Protein AF-A0A9D9XTB4-F1 (afdb_monomer)

Radius of gyration: 19.51 Å; Cα contacts (8 Å, |Δi|>4): 308; chains: 1; bounding box: 49×32×62 Å

Secondary structure (DSSP, 8-state):
----B-TTT-PBEEEE--TT-SS-EEEETTT--B-PPPPEEEEEEEEE-TTSS-EEEEEEEPPTT--HHHHHHHHHGGGBSSPPPPGGGPEEEEEEEETT--EEEEEEE-TTS-EEB--TT----TTHHHHHHHHHHHHHHT----EEEEE-SS-EEEEE---------

Structure (mmCIF, N/CA/C/O backbone):
data_AF-A0A9D9XTB4-F1
#
_entry.id   AF-A0A9D9XTB4-F1
#
loop_
_atom_site.group_PDB
_atom_site.id
_atom_site.type_symbol
_atom_site.label_atom_id
_atom_site.label_alt_id
_atom_site.label_comp_id
_atom_site.label_asym_id
_atom_site.label_entity_id
_atom_site.label_seq_id
_atom_site.pdbx_PDB_ins_code
_atom_site.Cartn_x
_atom_site.Cartn_y
_atom_site.Cartn_z
_atom_site.occupancy
_atom_site.B_iso_or_equiv
_atom_site.auth_seq_id
_atom_site.auth_comp_id
_atom_site.auth_asym_id
_atom_site.auth_atom_id
_atom_site.pdbx_PDB_model_num
ATOM 1 N N . MET A 1 1 ? -2.606 2.975 19.250 1.00 47.72 1 MET A N 1
ATOM 2 C CA . MET A 1 1 ? -2.871 3.463 20.631 1.00 47.72 1 MET A CA 1
ATOM 3 C C . MET A 1 1 ? -4.307 3.100 21.017 1.00 47.72 1 MET A C 1
ATOM 5 O O . MET A 1 1 ? -5.224 3.443 20.281 1.00 47.72 1 MET A O 1
ATOM 9 N N . THR A 1 2 ? -4.528 2.342 22.092 1.00 60.91 2 THR A N 1
ATOM 10 C CA . THR A 1 2 ? -5.871 1.938 22.553 1.00 60.91 2 THR A CA 1
ATOM 11 C C . THR A 1 2 ? -6.525 3.073 23.349 1.00 60.91 2 THR A C 1
ATOM 13 O O . THR A 1 2 ? -5.984 3.520 24.356 1.00 60.91 2 THR A O 1
ATOM 16 N N . MET A 1 3 ? -7.681 3.571 22.893 1.00 75.38 3 MET A N 1
ATOM 17 C CA . MET A 1 3 ? -8.489 4.523 23.666 1.00 75.38 3 MET A CA 1
ATOM 18 C C . MET A 1 3 ? -9.200 3.792 24.806 1.00 75.38 3 MET A C 1
ATOM 20 O O . MET A 1 3 ? -10.002 2.897 24.549 1.00 75.38 3 MET A O 1
ATOM 24 N N . ASN A 1 4 ? -8.921 4.200 26.045 1.00 87.50 4 ASN A N 1
ATOM 25 C CA . ASN A 1 4 ? -9.542 3.629 27.246 1.00 87.50 4 ASN A CA 1
ATOM 26 C C . ASN A 1 4 ? -10.737 4.461 27.748 1.00 87.50 4 ASN A C 1
ATOM 28 O O . ASN A 1 4 ? -11.576 3.949 28.487 1.00 87.50 4 ASN A O 1
ATOM 32 N N . TYR A 1 5 ? -10.832 5.731 27.338 1.00 92.19 5 TYR A N 1
ATOM 33 C CA . TYR A 1 5 ? -11.834 6.691 27.809 1.00 92.19 5 TYR A CA 1
ATOM 34 C C . TYR A 1 5 ? -12.491 7.435 26.643 1.00 92.19 5 TYR A C 1
ATOM 36 O O . TYR A 1 5 ? -11.885 7.658 25.596 1.00 92.19 5 TYR A O 1
ATOM 44 N N . CYS A 1 6 ? -13.746 7.828 26.834 1.00 91.12 6 CYS A N 1
ATOM 45 C CA . CYS A 1 6 ? -14.551 8.557 25.870 1.00 91.12 6 CYS A CA 1
ATOM 46 C C . CYS A 1 6 ? -14.066 10.007 25.747 1.00 91.12 6 CYS A C 1
ATOM 48 O O . CYS A 1 6 ? -14.149 10.774 26.703 1.00 91.12 6 CYS A O 1
ATOM 50 N N . ALA A 1 7 ? -13.655 10.415 24.546 1.00 90.06 7 ALA A N 1
ATOM 51 C CA . ALA A 1 7 ? -13.236 11.786 24.252 1.00 90.06 7 ALA A CA 1
ATOM 52 C C . ALA A 1 7 ? -14.357 12.834 24.415 1.00 90.06 7 ALA A C 1
ATOM 54 O O . ALA A 1 7 ? -14.066 14.020 24.513 1.00 90.06 7 ALA A O 1
ATOM 55 N N . LEU A 1 8 ? -15.631 12.416 24.431 1.00 92.19 8 LEU A N 1
ATOM 56 C CA . LEU A 1 8 ? -16.772 13.324 24.588 1.00 92.19 8 LEU A CA 1
ATOM 57 C C . LEU A 1 8 ? -17.151 13.575 26.054 1.00 92.19 8 LEU A C 1
ATOM 59 O O . LEU A 1 8 ? -17.506 14.693 26.404 1.00 92.19 8 LEU A O 1
ATOM 63 N N . CYS A 1 9 ? -17.134 12.540 26.898 1.00 94.75 9 CYS A N 1
ATOM 64 C CA . CYS A 1 9 ? -17.687 12.623 28.256 1.00 94.75 9 CYS A CA 1
ATOM 65 C C . CYS A 1 9 ? -16.766 12.074 29.356 1.00 94.75 9 CYS A C 1
ATOM 67 O O . CYS A 1 9 ? -17.164 12.043 30.513 1.00 94.75 9 CYS A O 1
ATOM 69 N N . GLY A 1 10 ? -15.570 11.586 29.015 1.00 92.50 10 GLY A N 1
ATOM 70 C CA . GLY A 1 10 ? -14.580 11.067 29.967 1.00 92.50 10 GLY A CA 1
ATOM 71 C C . GLY A 1 10 ? -14.869 9.677 30.548 1.00 92.50 10 GLY A C 1
ATOM 72 O O . GLY A 1 10 ? -14.006 9.118 31.217 1.00 92.50 10 GLY A O 1
ATOM 73 N N . ALA A 1 11 ? -16.039 9.085 30.287 1.00 93.81 11 ALA A N 1
ATOM 74 C CA . ALA A 1 11 ? -16.386 7.753 30.790 1.00 93.81 11 ALA A CA 1
ATOM 75 C C . ALA A 1 11 ? -15.514 6.648 30.166 1.00 93.81 11 ALA A C 1
ATOM 77 O O . ALA A 1 11 ? -15.054 6.780 29.031 1.00 93.81 11 ALA A O 1
ATOM 78 N N . GLN A 1 12 ? -15.307 5.548 30.891 1.00 93.06 12 GLN A N 1
ATOM 79 C CA . GLN A 1 12 ? -14.538 4.403 30.401 1.00 93.06 12 GLN A CA 1
ATOM 80 C C . GLN A 1 12 ? -15.229 3.746 29.196 1.00 93.06 12 GLN A C 1
ATOM 82 O O . GLN A 1 12 ? -16.452 3.596 29.170 1.00 93.06 12 GLN A O 1
ATOM 87 N N . LEU A 1 13 ? -14.442 3.367 28.186 1.00 91.06 13 LEU A N 1
ATOM 88 C CA . LEU A 1 13 ? -14.946 2.640 27.022 1.00 91.06 13 LEU A CA 1
ATOM 89 C C . LEU A 1 13 ? -15.065 1.149 27.333 1.00 91.06 13 LEU A C 1
ATOM 91 O O . LEU A 1 13 ? -14.201 0.568 27.989 1.00 91.06 13 LEU A O 1
ATOM 95 N N . VAL A 1 14 ? -16.120 0.532 26.810 1.00 88.88 14 VAL A N 1
ATOM 96 C CA . VAL A 1 14 ? -16.355 -0.913 26.860 1.00 88.88 14 VAL A CA 1
ATOM 97 C C . VAL A 1 14 ? -16.330 -1.474 25.442 1.00 88.88 14 VAL A C 1
ATOM 99 O O . VAL A 1 14 ? -16.808 -0.825 24.513 1.00 88.88 14 VAL A O 1
ATOM 102 N N . ALA A 1 15 ? -15.743 -2.654 25.250 1.00 84.00 15 ALA A N 1
ATOM 103 C CA . ALA A 1 15 ? -15.829 -3.357 23.974 1.00 84.00 15 ALA A CA 1
ATOM 104 C C . ALA A 1 15 ? -17.194 -4.052 23.869 1.00 84.00 15 ALA A C 1
ATOM 106 O O . ALA A 1 15 ? -17.633 -4.707 24.812 1.00 84.00 15 ALA A O 1
ATOM 107 N N . GLY A 1 16 ? -17.871 -3.890 22.737 1.00 82.75 16 GLY A N 1
ATOM 108 C CA . GLY A 1 16 ? -19.108 -4.601 22.426 1.00 82.75 16 GLY A CA 1
ATOM 109 C C . GLY A 1 16 ? -19.465 -4.444 20.954 1.00 82.75 16 GLY A C 1
ATOM 110 O O . GLY A 1 16 ? -18.869 -3.618 20.271 1.00 82.75 16 GLY A O 1
ATOM 111 N N . VAL A 1 17 ? -20.416 -5.228 20.452 1.00 82.19 17 VAL A N 1
ATOM 112 C CA . VAL A 1 17 ? -20.910 -5.115 19.070 1.00 82.19 17 VAL A CA 1
ATOM 113 C C . VAL A 1 17 ? -22.106 -4.152 19.055 1.00 82.19 17 VAL A C 1
ATOM 115 O O . VAL A 1 17 ? -23.139 -4.475 19.647 1.00 82.19 17 VAL A O 1
ATOM 118 N N . PRO A 1 18 ? -21.998 -2.952 18.451 1.00 80.25 18 PRO A N 1
ATOM 119 C CA . PRO A 1 18 ? -23.136 -2.048 18.310 1.00 80.25 18 PRO A CA 1
ATOM 120 C C . PRO A 1 18 ? -24.260 -2.662 17.467 1.00 80.25 18 PRO A C 1
ATOM 122 O O . PRO A 1 18 ? -24.021 -3.498 16.598 1.00 80.25 18 PRO A O 1
ATOM 125 N N . ALA A 1 19 ? -25.498 -2.208 17.677 1.00 77.44 19 ALA A N 1
ATOM 126 C CA . ALA A 1 19 ? -26.627 -2.643 16.860 1.00 77.44 19 ALA A CA 1
ATOM 127 C C . ALA A 1 19 ? -26.392 -2.294 15.376 1.00 77.44 19 ALA A C 1
ATOM 129 O O . ALA A 1 19 ? -26.223 -1.124 15.035 1.00 77.44 19 ALA A O 1
ATOM 130 N N . GLY A 1 20 ? -26.399 -3.309 14.508 1.00 79.50 20 GLY A N 1
ATOM 131 C CA . GLY A 1 20 ? -26.149 -3.157 13.070 1.00 79.50 20 GLY A CA 1
ATOM 132 C C . GLY A 1 20 ? -24.673 -3.198 12.650 1.00 79.50 20 GLY A C 1
ATOM 133 O O . GLY A 1 20 ? -24.401 -3.031 11.466 1.00 79.50 20 GLY A O 1
ATOM 134 N N . ASP A 1 21 ? -23.741 -3.429 13.580 1.00 79.88 21 ASP A N 1
ATOM 135 C CA . ASP A 1 21 ? -22.330 -3.735 13.292 1.00 79.88 21 ASP A CA 1
ATOM 136 C C . ASP A 1 21 ? -22.097 -5.258 13.384 1.00 79.88 21 ASP A C 1
ATOM 138 O O . ASP A 1 21 ? -22.877 -5.987 14.001 1.00 79.88 21 ASP A O 1
ATOM 142 N N . ASP A 1 22 ? -21.019 -5.743 12.774 1.00 80.44 22 ASP A N 1
ATOM 143 C CA . ASP A 1 22 ? -20.606 -7.152 12.759 1.00 80.44 22 ASP A CA 1
ATOM 144 C C . ASP A 1 22 ? -19.326 -7.402 13.573 1.00 80.44 22 ASP A C 1
ATOM 146 O O . ASP A 1 22 ? -18.869 -8.541 13.696 1.00 80.44 22 ASP A O 1
ATOM 150 N N . ARG A 1 23 ? -18.731 -6.345 14.140 1.00 77.00 23 ARG A N 1
ATOM 151 C CA . ARG A 1 23 ? -17.474 -6.423 14.890 1.00 77.00 23 ARG A CA 1
ATOM 152 C C . ARG A 1 23 ? -17.553 -5.685 16.215 1.00 77.00 23 ARG A C 1
ATOM 154 O O . ARG A 1 23 ? -18.305 -4.729 16.391 1.00 77.00 23 ARG A O 1
ATOM 161 N N . GLU A 1 24 ? -16.700 -6.103 17.142 1.00 82.12 24 GLU A N 1
ATOM 162 C CA . GLU A 1 24 ? -16.530 -5.408 18.410 1.00 82.12 24 GLU A CA 1
ATOM 163 C C . GLU A 1 24 ? -15.939 -4.014 18.188 1.00 82.12 24 GLU A C 1
ATOM 165 O O . GLU A 1 24 ? -14.944 -3.821 17.480 1.00 82.12 24 GLU A O 1
ATOM 170 N N . ARG A 1 25 ? -16.563 -3.027 18.825 1.00 86.19 25 ARG A N 1
ATOM 171 C CA . ARG A 1 25 ? -16.144 -1.632 18.837 1.00 86.19 25 ARG A CA 1
ATOM 172 C C . ARG A 1 25 ? -16.017 -1.149 20.276 1.00 86.19 25 ARG A C 1
ATOM 174 O O . ARG A 1 25 ? -16.836 -1.510 21.121 1.00 86.19 25 ARG A O 1
ATOM 181 N N . PRO A 1 26 ? -15.048 -0.270 20.570 1.00 87.81 26 PRO A N 1
ATOM 182 C CA . PRO A 1 26 ? -15.093 0.530 21.781 1.00 87.81 26 PRO A CA 1
ATOM 183 C C . PRO A 1 26 ? -16.326 1.441 21.738 1.00 87.81 26 PRO A C 1
ATOM 185 O O . PRO A 1 26 ? -16.449 2.306 20.867 1.00 87.81 26 PRO A O 1
ATOM 188 N N . ALA A 1 27 ? -17.234 1.257 22.684 1.00 88.88 27 ALA A N 1
ATOM 189 C CA . ALA A 1 27 ? -18.430 2.062 22.854 1.00 88.88 27 ALA A CA 1
ATOM 190 C C . ALA A 1 27 ? -18.453 2.684 24.253 1.00 88.88 27 ALA A C 1
ATOM 192 O O . ALA A 1 27 ? -17.996 2.100 25.235 1.00 88.88 27 ALA A O 1
ATOM 193 N N . CYS A 1 28 ? -18.973 3.902 24.351 1.00 91.12 28 CYS A N 1
ATOM 194 C CA . CYS A 1 28 ? -19.184 4.564 25.629 1.00 91.12 28 CYS A CA 1
ATOM 195 C C . CYS A 1 28 ? -20.546 4.165 26.204 1.00 91.12 28 CYS A C 1
ATOM 197 O O . CYS A 1 28 ? -21.574 4.468 25.600 1.00 91.12 28 CYS A O 1
ATOM 199 N N . SER A 1 29 ? -20.568 3.572 27.398 1.00 88.25 29 SER A N 1
ATOM 200 C CA . SER A 1 29 ? -21.815 3.215 28.089 1.00 88.25 29 SER A CA 1
ATOM 201 C C . SER A 1 29 ? -22.612 4.432 28.578 1.00 88.25 29 SER A C 1
ATOM 203 O O . SER A 1 29 ? -23.826 4.344 28.718 1.00 88.25 29 SER A O 1
ATOM 205 N N . ALA A 1 30 ? -21.957 5.576 28.806 1.00 92.25 30 ALA A N 1
ATOM 206 C CA . ALA A 1 30 ? -22.603 6.777 29.341 1.00 92.25 30 ALA A CA 1
ATOM 207 C C . ALA A 1 30 ? -23.289 7.647 28.272 1.00 92.25 30 ALA A C 1
ATOM 209 O O . ALA A 1 30 ? -24.320 8.251 28.544 1.00 92.25 30 ALA A O 1
ATOM 210 N N . CYS A 1 31 ? -22.720 7.741 27.064 1.00 92.38 31 CYS A N 1
ATOM 211 C CA . CYS A 1 31 ? -23.239 8.610 25.996 1.00 92.38 31 CYS A CA 1
ATOM 212 C C . CYS A 1 31 ? -23.527 7.883 24.675 1.00 92.38 31 CYS A C 1
ATOM 214 O O . CYS A 1 31 ? -23.779 8.535 23.664 1.00 92.38 31 CYS A O 1
ATOM 216 N N . ALA A 1 32 ? -23.445 6.548 24.667 1.00 87.88 32 ALA A N 1
ATOM 217 C CA . ALA A 1 32 ? -23.689 5.677 23.513 1.00 87.88 32 ALA A CA 1
ATOM 218 C C . ALA A 1 32 ? -22.805 5.945 22.274 1.00 87.88 32 ALA A C 1
ATOM 220 O O . ALA A 1 32 ? -23.077 5.444 21.184 1.00 87.88 32 ALA A O 1
ATOM 221 N N . ARG A 1 33 ? -21.716 6.717 22.412 1.00 88.00 33 ARG A N 1
ATOM 222 C CA . ARG A 1 33 ? -20.788 6.991 21.308 1.00 88.00 33 ARG A CA 1
ATOM 223 C C . ARG A 1 33 ? -19.979 5.739 20.966 1.00 88.00 33 ARG A C 1
ATOM 225 O O . ARG A 1 33 ? -19.264 5.220 21.821 1.00 88.00 33 ARG A O 1
ATOM 232 N N . VAL A 1 34 ? -20.039 5.319 19.705 1.00 87.38 34 VAL A N 1
ATOM 233 C CA . VAL A 1 34 ? -19.207 4.248 19.137 1.00 87.38 34 VAL A CA 1
ATOM 234 C C . VAL A 1 34 ? -17.943 4.851 18.522 1.00 87.38 34 VAL A C 1
ATOM 236 O O . VAL A 1 34 ? -18.014 5.852 17.803 1.00 87.38 34 VAL A O 1
ATOM 239 N N . TYR A 1 35 ? -16.786 4.255 18.810 1.00 83.81 35 TYR A N 1
ATOM 240 C CA . TYR A 1 35 ? -15.491 4.665 18.273 1.00 83.81 35 TYR A CA 1
ATOM 241 C C . TYR A 1 35 ? -15.025 3.675 17.212 1.00 83.81 35 TYR A C 1
ATOM 243 O O . TYR A 1 35 ? -14.590 2.567 17.517 1.00 83.81 35 TYR A O 1
ATOM 251 N N . TYR A 1 36 ? -15.073 4.102 15.956 1.00 79.25 36 TYR A N 1
ATOM 252 C CA . TYR A 1 36 ? -14.492 3.350 14.851 1.00 79.25 36 TYR A CA 1
ATOM 253 C C . TYR A 1 36 ? -12.978 3.569 14.822 1.00 79.25 36 TYR A C 1
ATOM 255 O O . TYR A 1 36 ? -12.512 4.709 14.895 1.00 79.25 36 TYR A O 1
ATOM 263 N N . ARG A 1 37 ? -12.208 2.483 14.708 1.00 72.19 37 ARG A N 1
ATOM 264 C CA . ARG A 1 37 ? -10.788 2.565 14.357 1.00 72.19 37 ARG A CA 1
ATOM 265 C C . ARG A 1 37 ? -10.669 2.473 12.851 1.00 72.19 37 ARG A C 1
ATOM 267 O O . ARG A 1 37 ? -11.111 1.500 12.249 1.00 72.19 37 ARG A O 1
ATOM 274 N N . ASN A 1 38 ? -10.123 3.524 12.256 1.00 75.94 38 ASN A N 1
ATOM 275 C CA . ASN A 1 38 ? -9.719 3.480 10.865 1.00 75.94 38 ASN A CA 1
ATOM 276 C C . ASN A 1 38 ? -8.340 2.816 10.796 1.00 75.94 38 ASN A C 1
ATOM 278 O O . ASN A 1 38 ? -7.495 3.170 11.624 1.00 75.94 38 ASN A O 1
ATOM 282 N N . PRO A 1 39 ? -8.093 1.914 9.835 1.00 83.38 39 PRO A N 1
ATOM 283 C CA . PRO A 1 39 ? -6.763 1.368 9.637 1.00 83.38 39 PRO A CA 1
ATOM 284 C C . PRO A 1 39 ? -5.736 2.480 9.394 1.00 83.38 39 PRO A C 1
ATOM 286 O O . PRO A 1 39 ? -6.043 3.523 8.803 1.00 83.38 39 PRO A O 1
ATOM 289 N N . GLU A 1 40 ? -4.512 2.260 9.864 1.00 90.62 40 GLU A N 1
ATOM 290 C CA . GLU A 1 40 ? -3.378 3.122 9.570 1.00 90.62 40 GLU A CA 1
ATOM 291 C C . GLU A 1 40 ? -3.001 2.953 8.099 1.00 90.62 40 GLU A C 1
ATOM 293 O O . GLU A 1 40 ? -2.818 1.841 7.598 1.00 90.62 40 GLU A O 1
ATOM 298 N N . VAL A 1 41 ? -2.921 4.073 7.384 1.00 94.31 41 VAL A N 1
ATOM 299 C CA . VAL A 1 41 ? -2.591 4.068 5.962 1.00 94.31 41 VAL A CA 1
ATOM 300 C C . VAL A 1 41 ? -1.086 4.209 5.821 1.00 94.31 41 VAL A C 1
ATOM 302 O O . VAL A 1 41 ? -0.503 5.228 6.191 1.00 94.31 41 VAL A O 1
ATOM 305 N N . HIS A 1 42 ? -0.464 3.187 5.256 1.00 95.62 42 HIS A N 1
ATOM 306 C CA . HIS A 1 42 ? 0.919 3.201 4.820 1.00 95.62 42 HIS A CA 1
ATOM 307 C C . HIS A 1 42 ? 0.949 3.400 3.313 1.00 95.62 42 HIS A C 1
ATOM 309 O O . HIS A 1 42 ? 0.204 2.769 2.566 1.00 95.62 42 HIS A O 1
ATOM 315 N N . VAL A 1 43 ? 1.815 4.285 2.852 1.00 97.19 43 VAL A N 1
ATOM 316 C CA . VAL A 1 43 ? 1.970 4.590 1.436 1.00 97.19 43 VAL A CA 1
ATOM 317 C C . VAL A 1 43 ? 3.411 4.370 1.039 1.0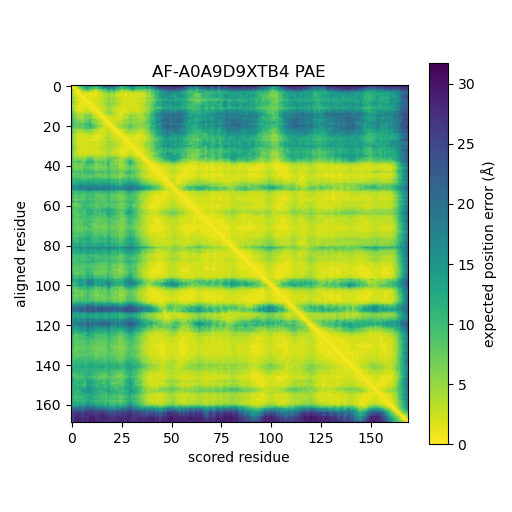0 97.19 43 VAL A C 1
ATOM 319 O O . VAL A 1 43 ? 4.324 4.568 1.842 1.00 97.19 43 VAL A O 1
ATOM 322 N N . GLY A 1 44 ? 3.633 3.943 -0.193 1.00 94.69 44 GLY A N 1
ATOM 323 C CA . GLY A 1 44 ? 4.983 3.697 -0.658 1.00 94.69 44 GLY A CA 1
ATOM 324 C C . GLY A 1 44 ? 5.108 3.664 -2.159 1.00 94.69 44 GLY A C 1
ATOM 325 O O . GLY A 1 44 ? 4.112 3.672 -2.876 1.00 94.69 44 GLY A O 1
ATOM 326 N N . CYS A 1 45 ? 6.345 3.605 -2.628 1.00 95.94 45 CYS A N 1
ATOM 327 C CA . CYS A 1 45 ? 6.660 3.508 -4.041 1.00 95.94 45 CYS A CA 1
ATOM 328 C C . CYS A 1 45 ? 7.688 2.408 -4.283 1.00 95.94 45 CYS A C 1
ATOM 330 O O . CYS A 1 45 ? 8.672 2.285 -3.548 1.00 95.94 45 CYS A O 1
ATOM 332 N N . ILE A 1 46 ? 7.460 1.627 -5.337 1.00 95.12 46 ILE A N 1
ATOM 333 C CA . ILE A 1 46 ? 8.462 0.720 -5.881 1.00 95.12 46 ILE A CA 1
ATOM 334 C C . ILE A 1 46 ? 9.509 1.560 -6.616 1.00 95.12 46 ILE A C 1
ATOM 336 O O . ILE A 1 46 ? 9.190 2.369 -7.491 1.00 95.12 46 ILE A O 1
ATOM 340 N N . VAL A 1 47 ? 10.763 1.354 -6.244 1.00 93.88 47 VAL A N 1
ATOM 341 C CA . VAL A 1 47 ? 11.953 2.014 -6.782 1.00 93.88 47 VAL A CA 1
ATOM 342 C C . VAL A 1 47 ? 12.936 0.956 -7.269 1.00 93.88 47 VAL A C 1
ATOM 344 O O . VAL A 1 47 ? 12.776 -0.220 -6.962 1.00 93.88 47 VAL A O 1
ATOM 347 N N . CYS A 1 48 ? 13.941 1.346 -8.036 1.00 91.81 48 CYS A N 1
ATOM 348 C CA . CYS A 1 48 ? 15.063 0.497 -8.399 1.00 91.81 48 CYS A CA 1
ATOM 349 C C . CYS A 1 48 ? 16.312 0.978 -7.674 1.00 91.81 48 CYS A C 1
ATOM 351 O O . CYS A 1 48 ? 16.534 2.180 -7.539 1.00 91.81 48 CYS A O 1
ATOM 353 N N . GLN A 1 49 ? 17.122 0.034 -7.202 1.00 89.56 49 GLN A N 1
ATOM 354 C CA . GLN A 1 49 ? 18.437 0.357 -6.670 1.00 89.56 49 GLN A CA 1
ATOM 355 C C . GLN A 1 49 ? 19.302 1.032 -7.749 1.00 89.56 49 GLN A C 1
ATOM 357 O O . GLN A 1 49 ? 18.999 0.909 -8.936 1.00 89.56 49 GLN A O 1
ATOM 362 N N . PRO A 1 50 ? 20.407 1.703 -7.369 1.00 85.81 50 PRO A N 1
ATOM 363 C CA . PRO A 1 50 ? 21.340 2.308 -8.327 1.00 85.81 50 PRO A CA 1
ATOM 364 C C . PRO A 1 50 ? 21.981 1.328 -9.329 1.00 85.81 50 PRO A C 1
ATOM 366 O O . PRO A 1 50 ? 22.712 1.750 -10.216 1.00 85.81 50 PRO A O 1
ATOM 369 N N . ASP A 1 51 ? 21.741 0.020 -9.189 1.00 85.62 51 ASP A N 1
ATOM 370 C CA . ASP A 1 51 ? 22.074 -0.985 -10.201 1.00 85.62 51 ASP A CA 1
ATOM 371 C C . ASP A 1 51 ? 21.088 -1.001 -11.391 1.00 85.62 51 ASP A C 1
ATOM 373 O O . ASP A 1 51 ? 21.265 -1.781 -12.324 1.00 85.62 51 ASP A O 1
ATOM 377 N N . GLY A 1 52 ? 20.027 -0.185 -11.344 1.00 75.44 52 GLY A N 1
ATOM 378 C CA . GLY A 1 52 ? 18.976 -0.052 -12.357 1.00 75.44 52 GLY A CA 1
ATOM 379 C C . GLY A 1 52 ? 18.029 -1.256 -12.462 1.00 75.44 52 GLY A C 1
ATOM 380 O O . GLY A 1 52 ? 17.037 -1.237 -13.204 1.00 75.44 52 GLY A O 1
ATOM 381 N N . HIS A 1 53 ? 18.291 -2.339 -11.735 1.00 80.12 53 HIS A N 1
ATOM 382 C CA . HIS A 1 53 ? 17.675 -3.635 -11.998 1.00 80.12 53 HIS A CA 1
ATOM 383 C C . HIS A 1 53 ? 16.938 -4.211 -10.804 1.00 80.12 53 HIS A C 1
ATOM 385 O O . HIS A 1 53 ? 15.921 -4.875 -11.020 1.00 80.12 53 HIS A O 1
ATOM 391 N N . THR A 1 54 ? 17.394 -3.942 -9.589 1.00 89.50 54 THR A N 1
ATOM 392 C CA . THR A 1 54 ? 16.845 -4.561 -8.387 1.00 89.50 54 THR A CA 1
ATOM 393 C C . THR A 1 54 ? 15.717 -3.703 -7.822 1.00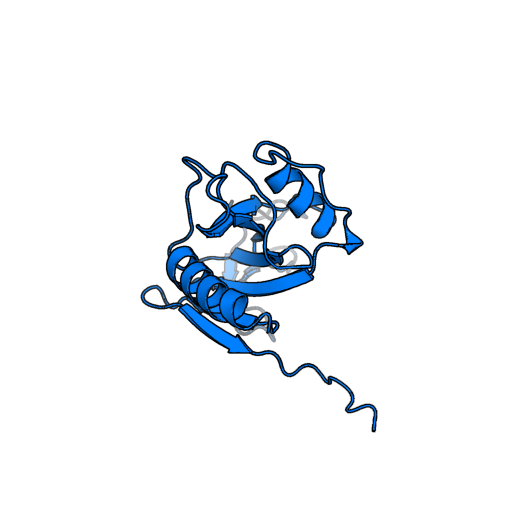 89.50 54 THR A C 1
ATOM 395 O O . THR A 1 54 ? 15.983 -2.602 -7.331 1.00 89.50 54 THR A O 1
ATOM 398 N N . PRO A 1 55 ? 14.448 -4.157 -7.879 1.00 92.38 55 PRO A N 1
ATOM 399 C CA . PRO A 1 55 ? 13.350 -3.393 -7.321 1.00 92.38 55 PRO A CA 1
ATOM 400 C C . PRO A 1 55 ? 13.389 -3.444 -5.790 1.00 92.38 55 PRO A C 1
ATOM 402 O O . PRO A 1 55 ? 13.650 -4.482 -5.182 1.00 92.38 55 PRO A O 1
ATOM 405 N N . ALA A 1 56 ? 13.078 -2.318 -5.171 1.00 92.69 56 ALA A N 1
ATOM 406 C CA . ALA A 1 56 ? 12.918 -2.148 -3.740 1.00 92.69 56 ALA A CA 1
ATOM 407 C C . ALA A 1 56 ? 11.648 -1.338 -3.462 1.00 92.69 56 ALA A C 1
ATOM 409 O O . ALA A 1 56 ? 11.046 -0.766 -4.371 1.00 92.69 56 ALA A O 1
ATOM 410 N N . LEU A 1 57 ? 11.226 -1.294 -2.204 1.00 94.19 57 LEU A N 1
ATOM 411 C CA . LEU A 1 57 ? 10.020 -0.592 -1.790 1.00 94.19 57 LEU A CA 1
ATOM 412 C C . LEU A 1 57 ? 10.366 0.416 -0.695 1.00 94.19 57 LEU A C 1
ATOM 414 O O . LEU A 1 57 ? 10.953 0.065 0.323 1.00 94.19 57 LEU A O 1
ATOM 418 N N . LEU A 1 58 ? 9.993 1.672 -0.900 1.00 94.31 58 LEU A N 1
ATOM 419 C CA . LEU A 1 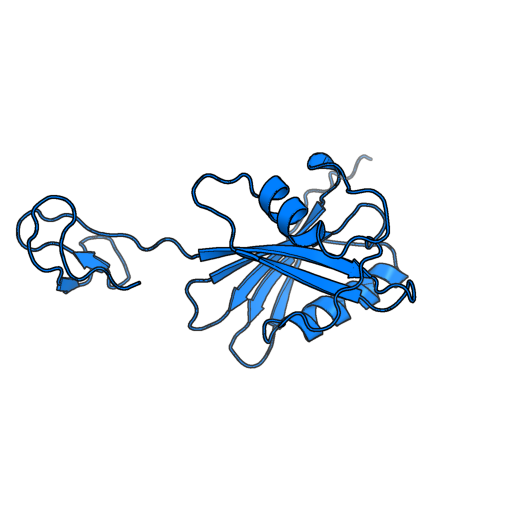58 ? 10.067 2.704 0.130 1.00 94.31 58 LEU A CA 1
ATOM 420 C C . LEU A 1 58 ? 8.663 2.933 0.670 1.00 94.31 58 LEU A C 1
ATOM 422 O O . LEU A 1 58 ? 7.751 3.191 -0.111 1.00 94.31 58 LEU A O 1
ATOM 426 N N . LEU A 1 59 ? 8.487 2.805 1.984 1.00 93.69 59 LEU A N 1
ATOM 427 C CA . LEU A 1 59 ? 7.201 2.920 2.670 1.00 93.69 59 LEU A CA 1
ATOM 428 C C . LEU A 1 59 ? 7.294 3.940 3.802 1.00 93.69 59 LEU A C 1
ATOM 430 O O . LEU A 1 59 ? 8.275 3.977 4.541 1.00 93.69 59 LEU A O 1
ATOM 434 N N . ALA A 1 60 ? 6.225 4.705 3.987 1.00 93.75 60 ALA A N 1
ATOM 435 C CA . ALA A 1 60 ? 6.018 5.542 5.156 1.00 93.75 60 ALA A CA 1
ATOM 436 C C . ALA A 1 60 ? 4.549 5.510 5.580 1.00 93.75 60 ALA A C 1
ATOM 438 O O . ALA A 1 60 ? 3.650 5.240 4.785 1.00 93.75 60 ALA A O 1
ATOM 439 N N . GLN A 1 61 ? 4.292 5.816 6.846 1.00 94.81 61 GLN A N 1
ATOM 440 C CA . GLN A 1 61 ? 2.934 6.073 7.309 1.00 94.81 61 GLN A CA 1
ATOM 441 C C . GLN A 1 61 ? 2.458 7.436 6.784 1.00 94.81 61 GLN A C 1
ATOM 443 O O . GLN A 1 61 ? 3.199 8.428 6.834 1.00 94.81 61 GLN A O 1
ATOM 448 N N . ALA A 1 62 ? 1.227 7.486 6.279 1.00 95.88 62 ALA A N 1
ATOM 449 C CA . ALA A 1 62 ? 0.568 8.729 5.907 1.00 95.88 62 ALA A CA 1
ATOM 450 C C . ALA A 1 62 ? 0.090 9.473 7.161 1.00 95.88 62 ALA A C 1
ATOM 452 O O . ALA A 1 62 ? -0.482 8.891 8.086 1.00 95.88 62 ALA A O 1
ATOM 453 N N . GLY A 1 63 ? 0.322 10.780 7.184 1.00 92.81 63 GLY A N 1
ATOM 454 C CA . GLY A 1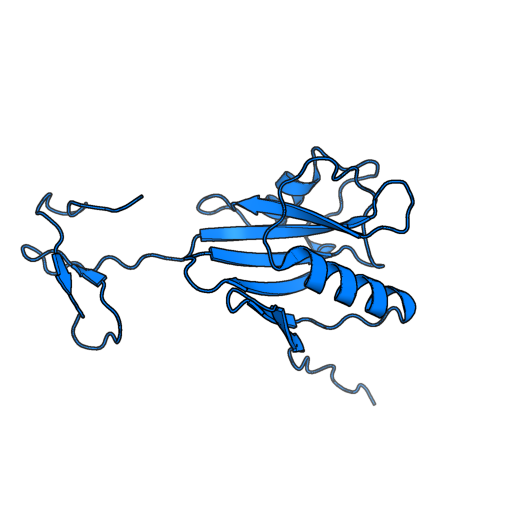 63 ? -0.138 11.673 8.231 1.00 92.81 63 GLY A CA 1
ATOM 455 C C . GLY A 1 63 ? -1.643 11.927 8.160 1.00 92.81 63 GLY A C 1
ATOM 456 O O . GLY A 1 63 ? -2.308 11.753 7.136 1.00 92.81 63 GLY A O 1
ATOM 457 N N . ARG A 1 64 ? -2.210 12.396 9.273 1.00 88.88 64 ARG A N 1
ATOM 458 C CA . ARG A 1 64 ? -3.633 12.736 9.348 1.00 88.88 64 ARG A CA 1
ATOM 459 C C . ARG A 1 64 ? -3.954 13.928 8.441 1.00 88.88 64 ARG A C 1
ATOM 461 O O . ARG A 1 64 ? -3.451 15.022 8.667 1.00 88.88 64 ARG A O 1
ATOM 468 N N . GLY A 1 65 ? -4.846 13.721 7.471 1.00 90.50 65 GLY A N 1
ATOM 469 C CA . GLY A 1 65 ? -5.235 14.753 6.501 1.00 90.50 65 GLY A CA 1
ATOM 470 C C . GLY A 1 65 ? -4.177 15.030 5.427 1.00 90.50 65 GLY A C 1
ATOM 471 O O . GLY A 1 65 ? -4.347 15.958 4.641 1.00 90.50 65 GLY A O 1
ATOM 472 N N . GLU A 1 66 ? -3.102 14.241 5.386 1.00 94.81 66 GLU A N 1
ATOM 473 C CA . GLU A 1 66 ? -2.096 14.313 4.332 1.00 94.81 66 GLU A CA 1
ATOM 474 C C . GLU A 1 66 ? -2.665 13.733 3.031 1.00 94.81 66 GLU A C 1
ATOM 476 O O . GLU A 1 66 ? -3.384 12.729 3.038 1.00 94.81 66 GLU A O 1
ATOM 481 N N . LYS A 1 67 ? -2.343 14.357 1.895 1.00 95.62 67 LYS A N 1
ATOM 482 C CA . LYS A 1 67 ? -2.652 13.767 0.591 1.00 95.62 67 LYS A CA 1
ATOM 483 C C . LYS A 1 67 ? -1.785 12.526 0.384 1.00 95.62 67 LYS A C 1
ATOM 485 O O . LYS A 1 67 ? -0.587 12.548 0.656 1.00 95.62 67 LYS A O 1
ATOM 490 N N . ILE A 1 68 ? -2.384 11.470 -0.161 1.00 96.38 68 ILE A N 1
ATOM 491 C CA . ILE A 1 68 ? -1.716 10.179 -0.364 1.00 96.38 68 ILE A CA 1
ATOM 492 C C . ILE A 1 68 ? -0.455 10.327 -1.222 1.00 96.38 68 ILE A C 1
ATOM 494 O O . ILE A 1 68 ? 0.602 9.850 -0.823 1.00 96.38 68 ILE A O 1
ATOM 498 N N . GLN A 1 69 ? -0.531 11.028 -2.356 1.00 95.56 69 GLN A N 1
ATOM 499 C CA . GLN A 1 69 ? 0.631 11.227 -3.225 1.00 95.56 69 GLN A CA 1
ATOM 500 C C . GLN A 1 69 ? 1.735 12.048 -2.545 1.00 95.56 69 GLN A C 1
ATOM 502 O O . GLN A 1 69 ? 2.899 11.663 -2.623 1.00 95.56 69 GLN A O 1
ATOM 507 N N . SER A 1 70 ? 1.397 13.115 -1.812 1.00 96.31 70 SER A N 1
ATOM 508 C CA . SER A 1 70 ? 2.393 13.902 -1.067 1.00 96.31 70 SER A CA 1
ATOM 509 C C . SER A 1 70 ? 3.120 13.051 -0.018 1.00 96.31 70 SER A C 1
ATOM 511 O O . SER A 1 70 ? 4.336 13.159 0.133 1.00 96.31 70 SER A O 1
ATOM 513 N N . ALA A 1 71 ? 2.398 12.150 0.657 1.00 96.94 71 ALA A N 1
ATOM 514 C CA . ALA A 1 71 ? 2.976 11.209 1.612 1.00 96.94 71 ALA A CA 1
ATOM 515 C C . ALA A 1 71 ? 3.953 10.220 0.942 1.00 96.94 71 ALA A C 1
ATOM 517 O O . ALA A 1 71 ? 4.989 9.890 1.522 1.00 96.94 71 ALA A O 1
ATOM 518 N N . VAL A 1 72 ? 3.668 9.787 -0.294 1.00 96.50 72 VAL A N 1
ATOM 519 C CA . VAL A 1 72 ? 4.592 8.965 -1.097 1.00 96.50 72 VAL A CA 1
ATOM 520 C C . VAL A 1 72 ? 5.850 9.755 -1.455 1.00 96.50 72 VAL A C 1
ATOM 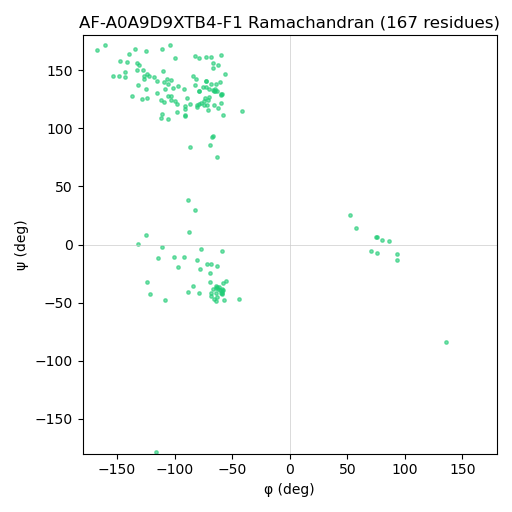522 O O . VAL A 1 72 ? 6.952 9.250 -1.259 1.00 96.50 72 VAL A O 1
ATOM 525 N N . LEU A 1 73 ? 5.712 10.997 -1.932 1.00 95.19 73 LEU A N 1
ATOM 526 C CA . LEU A 1 73 ? 6.860 11.846 -2.273 1.00 95.19 73 LEU A CA 1
ATOM 527 C C . LEU A 1 73 ? 7.766 12.088 -1.060 1.00 95.19 73 LEU A C 1
ATOM 529 O O . LEU A 1 73 ? 8.983 11.974 -1.171 1.00 95.19 73 LEU A O 1
ATOM 533 N N . ARG A 1 74 ? 7.175 12.326 0.115 1.00 94.88 74 ARG A N 1
ATOM 534 C CA . ARG A 1 74 ? 7.905 12.445 1.385 1.00 94.88 74 ARG A CA 1
ATOM 535 C C . ARG A 1 74 ? 8.657 11.163 1.757 1.00 94.88 74 ARG A C 1
ATOM 537 O O . ARG A 1 74 ? 9.742 11.241 2.321 1.00 94.88 74 ARG A O 1
ATOM 544 N N . ALA A 1 75 ? 8.095 9.989 1.469 1.00 93.00 75 ALA A N 1
ATOM 545 C CA . ALA A 1 75 ? 8.772 8.710 1.700 1.00 93.00 75 ALA A CA 1
ATOM 546 C C . ALA A 1 75 ? 9.956 8.489 0.742 1.00 93.00 75 ALA A C 1
ATOM 548 O O . ALA A 1 75 ? 10.931 7.835 1.106 1.00 93.00 75 ALA A O 1
ATOM 549 N N . LEU A 1 76 ? 9.855 9.015 -0.481 1.00 92.69 76 LEU A N 1
ATOM 550 C CA . LEU A 1 76 ? 10.866 8.889 -1.528 1.00 92.69 76 LEU A CA 1
ATOM 551 C C . LEU A 1 76 ? 12.048 9.845 -1.337 1.00 92.69 76 LEU A C 1
ATOM 553 O O . LEU A 1 76 ? 13.187 9.435 -1.552 1.00 92.69 76 LEU A O 1
ATOM 557 N N . GLU A 1 77 ? 11.779 11.096 -0.952 1.00 90.88 77 GLU A N 1
ATOM 558 C CA . GLU A 1 77 ? 12.746 12.206 -0.942 1.00 90.88 77 GLU A CA 1
ATOM 559 C C . GLU A 1 77 ? 14.129 11.843 -0.365 1.00 90.88 77 GLU A C 1
ATOM 561 O O . GLU A 1 77 ? 15.121 12.111 -1.042 1.00 90.88 77 GLU A O 1
ATOM 566 N N . PRO A 1 78 ? 14.251 11.166 0.797 1.00 90.94 78 PRO A N 1
ATOM 567 C CA . PRO A 1 78 ? 15.561 10.905 1.398 1.00 90.94 78 PRO A CA 1
ATOM 568 C C . PRO A 1 78 ? 16.431 9.914 0.613 1.00 90.94 78 PRO A C 1
ATOM 570 O O . PRO A 1 78 ? 17.626 9.808 0.881 1.00 90.94 78 PRO A O 1
ATOM 573 N N . ALA A 1 79 ? 15.835 9.144 -0.300 1.00 90.75 79 ALA A N 1
ATOM 574 C CA . ALA A 1 79 ? 16.485 8.032 -0.986 1.00 90.75 79 ALA A CA 1
ATOM 575 C C . ALA A 1 79 ? 16.648 8.249 -2.497 1.00 90.75 79 ALA A C 1
ATOM 577 O O . ALA A 1 79 ? 17.354 7.469 -3.137 1.00 90.75 79 ALA A O 1
ATOM 578 N N . LEU A 1 80 ? 16.000 9.260 -3.084 1.00 90.00 80 LEU A N 1
ATOM 579 C CA . LEU A 1 80 ? 16.066 9.522 -4.522 1.00 90.00 80 LEU A CA 1
ATOM 580 C C . LEU A 1 80 ? 17.473 9.949 -4.951 1.00 90.00 80 LEU A C 1
ATOM 582 O O . LEU A 1 80 ? 18.082 10.839 -4.363 1.00 90.00 80 LEU A O 1
ATOM 586 N N . THR A 1 81 ? 17.965 9.344 -6.031 1.00 86.88 81 THR A N 1
ATOM 587 C CA . THR A 1 81 ? 19.213 9.756 -6.699 1.00 86.88 81 THR A CA 1
ATOM 588 C C . THR A 1 81 ? 18.952 10.598 -7.948 1.00 86.88 81 THR A C 1
ATOM 590 O O . THR A 1 81 ? 19.875 11.188 -8.505 1.00 86.88 81 THR A O 1
ATOM 593 N N . ALA A 1 82 ? 17.69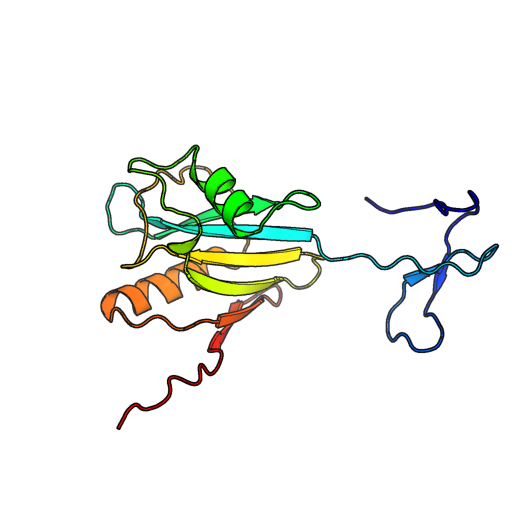2 10.658 -8.381 1.00 82.69 82 ALA A N 1
ATOM 594 C CA . ALA A 1 82 ? 17.213 11.410 -9.532 1.00 82.69 82 ALA A CA 1
ATOM 595 C C . ALA A 1 82 ? 16.232 12.518 -9.108 1.00 82.69 82 ALA A C 1
ATOM 597 O O . ALA A 1 82 ? 15.946 12.713 -7.926 1.00 82.69 82 ALA A O 1
ATOM 598 N N . ALA A 1 83 ? 15.705 13.253 -10.090 1.00 86.62 83 ALA A N 1
ATOM 599 C CA . ALA A 1 83 ? 14.673 14.253 -9.843 1.00 86.62 83 ALA A CA 1
ATOM 600 C C . ALA A 1 83 ? 13.414 13.617 -9.228 1.00 86.62 83 ALA A C 1
ATOM 602 O O . ALA A 1 83 ? 12.983 12.538 -9.640 1.00 86.62 83 ALA A O 1
ATOM 603 N N . SER A 1 84 ? 12.815 14.315 -8.262 1.00 89.00 84 SER A N 1
ATOM 604 C CA . SER A 1 84 ? 11.554 13.888 -7.656 1.00 89.00 84 SER A CA 1
ATOM 605 C C . SER A 1 84 ? 10.420 13.914 -8.690 1.00 89.00 84 SER A C 1
ATOM 607 O O . SER A 1 84 ? 10.315 14.895 -9.435 1.00 89.00 84 SER A O 1
ATOM 609 N N . PRO A 1 85 ? 9.583 12.863 -8.767 1.00 91.88 85 PRO A N 1
ATOM 610 C CA . PRO A 1 85 ? 8.423 12.853 -9.652 1.00 91.88 85 PRO A CA 1
ATOM 611 C C . PRO A 1 85 ? 7.364 13.856 -9.178 1.00 91.88 85 PRO A C 1
ATOM 613 O O . PRO A 1 85 ? 7.336 14.261 -8.013 1.00 91.88 85 PRO A O 1
ATOM 616 N N . ARG A 1 86 ? 6.445 14.229 -10.071 1.00 92.75 86 ARG A N 1
ATOM 617 C CA . ARG A 1 86 ? 5.254 14.996 -9.688 1.00 92.75 86 ARG A CA 1
ATOM 618 C C . ARG A 1 86 ? 4.216 14.057 -9.073 1.00 92.75 86 ARG A C 1
ATOM 620 O O . ARG A 1 86 ? 4.247 12.847 -9.290 1.00 92.75 86 ARG A O 1
ATOM 627 N N . GLU A 1 87 ? 3.264 14.605 -8.321 1.00 93.50 87 GLU A N 1
ATOM 628 C CA . GLU A 1 87 ? 2.203 13.801 -7.693 1.00 93.50 87 GLU A CA 1
ATOM 629 C C . GLU A 1 87 ? 1.373 13.030 -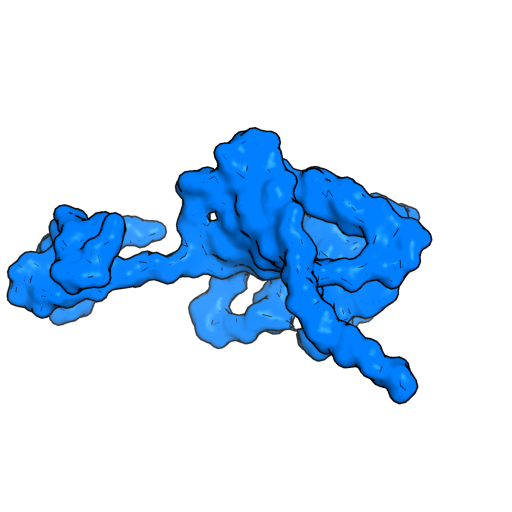8.729 1.00 93.50 87 GLU A C 1
ATOM 631 O O . GLU A 1 87 ? 1.016 11.877 -8.500 1.00 93.50 87 GLU A O 1
ATOM 636 N N . GLU A 1 88 ? 1.094 13.645 -9.878 1.00 92.38 88 GLU A N 1
ATOM 637 C CA . GLU A 1 88 ? 0.339 13.037 -10.977 1.00 92.38 88 GLU A CA 1
ATOM 638 C C . GLU A 1 88 ? 1.097 11.942 -11.739 1.00 92.38 88 GLU A C 1
ATOM 640 O O . GLU A 1 88 ? 0.468 11.151 -12.442 1.00 92.38 88 GLU A O 1
ATOM 645 N N . ASP A 1 89 ? 2.423 11.868 -11.591 1.00 92.38 89 ASP A N 1
ATOM 646 C CA . ASP A 1 89 ? 3.228 10.824 -12.226 1.00 92.38 89 ASP A CA 1
ATOM 647 C C . ASP A 1 89 ? 3.112 9.495 -11.459 1.00 92.38 89 ASP A C 1
ATOM 649 O O . ASP A 1 89 ? 3.367 8.421 -12.006 1.00 92.38 89 ASP A O 1
ATOM 653 N N . LEU A 1 90 ? 2.717 9.535 -10.182 1.00 94.62 90 LEU A N 1
ATOM 654 C CA . LEU A 1 90 ? 2.586 8.343 -9.353 1.00 94.62 90 LEU A CA 1
ATOM 655 C C . LEU A 1 90 ? 1.382 7.504 -9.793 1.00 94.62 90 LEU A C 1
ATOM 657 O O . LEU A 1 90 ? 0.223 7.893 -9.645 1.00 94.62 90 LEU A O 1
ATOM 661 N N . VAL A 1 91 ? 1.659 6.291 -10.266 1.00 94.25 91 VAL A N 1
ATOM 662 C CA . VAL A 1 91 ? 0.636 5.330 -10.684 1.00 94.25 91 VAL A CA 1
ATOM 663 C C . VAL A 1 91 ? 0.420 4.313 -9.574 1.00 94.25 91 VAL A C 1
ATOM 665 O O . VAL A 1 91 ? 1.366 3.645 -9.152 1.00 94.25 91 VAL A O 1
ATOM 668 N N . LEU A 1 92 ? -0.824 4.174 -9.107 1.00 95.94 92 LEU A N 1
ATOM 669 C CA . LEU A 1 92 ? -1.185 3.138 -8.141 1.00 95.94 92 LEU A CA 1
ATOM 670 C C . LEU A 1 92 ? -0.891 1.759 -8.739 1.00 95.94 92 LEU A C 1
ATOM 672 O O . LEU A 1 92 ? -1.329 1.445 -9.843 1.00 95.94 92 LEU A O 1
ATOM 676 N N . TYR A 1 93 ? -0.159 0.943 -7.992 1.00 96.44 93 TYR A N 1
ATOM 677 C CA . TYR A 1 93 ? 0.235 -0.398 -8.395 1.00 96.44 93 TYR A CA 1
ATOM 678 C C . TYR A 1 93 ? -0.515 -1.469 -7.608 1.00 96.44 93 TYR A C 1
ATOM 680 O O . TYR A 1 93 ? -1.072 -2.392 -8.198 1.00 96.44 93 TYR A O 1
ATOM 688 N N . ALA A 1 94 ? -0.574 -1.335 -6.282 1.00 97.19 94 ALA A N 1
ATOM 689 C CA . ALA A 1 94 ? -1.283 -2.292 -5.448 1.00 97.19 94 ALA A CA 1
ATOM 690 C C . ALA A 1 94 ? -1.899 -1.653 -4.200 1.00 97.19 94 ALA A C 1
ATOM 692 O O . ALA A 1 94 ? -1.307 -0.763 -3.589 1.00 97.19 94 ALA A O 1
ATOM 693 N N . THR A 1 95 ? -3.060 -2.158 -3.788 1.00 97.31 95 THR A N 1
ATOM 694 C CA . THR A 1 95 ? -3.627 -1.942 -2.453 1.00 97.31 95 THR A CA 1
ATOM 695 C C . THR A 1 95 ? -3.540 -3.242 -1.665 1.00 97.31 95 THR A C 1
ATOM 697 O O . THR A 1 95 ? -4.025 -4.275 -2.123 1.00 97.31 95 THR A O 1
ATOM 700 N N . LEU A 1 96 ? -2.877 -3.227 -0.509 1.00 96.31 96 LEU A N 1
ATOM 701 C CA . LEU A 1 96 ? -2.561 -4.441 0.245 1.00 96.31 96 LEU A CA 1
ATOM 702 C C . LEU A 1 96 ? -3.015 -4.342 1.698 1.00 96.31 96 LEU A C 1
ATOM 704 O O . LEU A 1 96 ? -3.024 -3.269 2.297 1.00 96.31 96 LEU A O 1
ATOM 708 N N . THR A 1 97 ? -3.350 -5.493 2.266 1.00 93.62 97 THR A N 1
ATOM 709 C CA . THR A 1 97 ? -3.650 -5.675 3.691 1.00 93.62 97 THR A CA 1
ATOM 710 C C . THR A 1 97 ? -2.860 -6.865 4.221 1.00 93.62 97 THR A C 1
ATOM 712 O O . THR A 1 97 ? -2.516 -7.764 3.453 1.00 93.62 97 THR A O 1
ATOM 715 N N . ASP A 1 98 ? -2.582 -6.882 5.521 1.00 89.25 98 ASP A N 1
ATOM 716 C CA . ASP A 1 98 ? -1.890 -7.987 6.189 1.00 89.25 98 ASP A CA 1
ATOM 717 C C . ASP A 1 98 ? -2.722 -8.503 7.364 1.00 89.25 98 ASP A C 1
ATOM 719 O O . ASP A 1 98 ? -3.275 -7.715 8.143 1.00 89.25 98 ASP A O 1
ATOM 723 N N . ALA A 1 99 ? -2.844 -9.825 7.462 1.00 81.50 99 ALA A N 1
ATOM 724 C CA . ALA A 1 99 ? -3.646 -10.494 8.468 1.00 81.50 99 ALA A CA 1
ATOM 725 C C . ALA A 1 99 ? -3.174 -10.133 9.882 1.00 81.50 99 ALA A C 1
ATOM 727 O O . ALA A 1 99 ? -1.999 -10.221 10.219 1.00 81.50 99 ALA A O 1
ATOM 728 N N . GLY A 1 100 ? -4.122 -9.731 10.730 1.00 73.75 100 GLY A N 1
ATOM 729 C CA . GLY A 1 100 ? -3.829 -9.365 12.117 1.00 73.75 100 GLY A CA 1
ATOM 730 C C . GLY A 1 100 ? -3.264 -7.955 12.309 1.00 73.75 100 GLY A C 1
ATOM 731 O O . GLY A 1 100 ? -2.975 -7.588 13.446 1.00 73.75 100 GLY A O 1
ATOM 732 N N . SER A 1 101 ? -3.159 -7.144 11.250 1.00 80.81 101 SER A N 1
ATOM 733 C CA . SER A 1 101 ? -2.817 -5.721 11.352 1.00 80.81 101 SER A CA 1
ATOM 734 C C . SER A 1 101 ? -4.013 -4.824 11.016 1.00 80.81 101 SER A C 1
ATOM 736 O O . SER A 1 101 ? -4.851 -5.165 10.182 1.00 80.81 101 SER A O 1
ATOM 738 N N . GLU A 1 102 ? -4.084 -3.641 11.631 1.00 83.12 102 GLU A N 1
ATOM 739 C CA . GLU A 1 102 ? -4.991 -2.569 11.193 1.00 83.12 102 GLU A CA 1
ATOM 740 C C . GLU A 1 102 ? -4.299 -1.686 10.140 1.00 83.12 102 GLU A C 1
ATOM 742 O O . GLU A 1 102 ? -4.440 -0.471 10.175 1.00 83.12 102 GLU A O 1
ATOM 747 N N . HIS A 1 103 ? -3.505 -2.263 9.230 1.00 90.44 103 HIS A N 1
ATOM 748 C CA . HIS A 1 103 ? -2.744 -1.505 8.234 1.00 90.44 103 HIS A CA 1
ATOM 749 C C . HIS A 1 103 ? -3.324 -1.676 6.827 1.00 90.44 103 HIS A C 1
ATOM 751 O O . HIS A 1 103 ? -3.594 -2.789 6.368 1.00 90.44 103 HIS A O 1
ATOM 757 N N . LEU A 1 104 ? -3.469 -0.556 6.121 1.00 93.81 104 LEU A N 1
ATOM 758 C CA . LEU A 1 104 ? -3.764 -0.505 4.693 1.00 93.81 104 LEU A CA 1
ATOM 759 C C . LEU A 1 104 ? -2.543 0.046 3.963 1.00 93.81 104 LEU A C 1
ATOM 761 O O . LEU A 1 104 ? -2.101 1.154 4.256 1.00 93.81 104 LEU A O 1
ATOM 765 N N . PHE A 1 105 ? -2.032 -0.690 2.984 1.00 96.50 105 PHE A N 1
ATOM 766 C CA . PHE A 1 105 ? -0.876 -0.279 2.197 1.00 96.50 105 PHE A CA 1
ATOM 767 C C . PHE A 1 105 ? -1.305 0.157 0.798 1.00 96.50 105 PHE A C 1
ATOM 769 O O . PHE A 1 105 ? -1.977 -0.593 0.092 1.00 96.50 105 PHE A O 1
ATOM 776 N N . LEU A 1 106 ? -0.889 1.349 0.378 1.00 97.56 106 LEU A N 1
ATOM 777 C CA . LEU A 1 106 ? -1.049 1.854 -0.984 1.00 97.56 106 LEU A CA 1
ATOM 778 C C . LEU A 1 106 ? 0.333 1.952 -1.628 1.00 97.56 106 LEU A C 1
ATOM 780 O O . LEU A 1 106 ? 1.146 2.798 -1.256 1.00 97.56 106 LEU A O 1
ATOM 784 N N . VAL A 1 107 ? 0.606 1.064 -2.577 1.00 97.38 107 VAL A N 1
ATOM 785 C CA . VAL A 1 107 ? 1.896 0.976 -3.260 1.00 97.38 107 VAL A CA 1
ATOM 786 C C . VAL A 1 107 ? 1.775 1.589 -4.645 1.00 97.38 107 VAL A C 1
ATOM 788 O O . VAL A 1 107 ? 0.904 1.211 -5.427 1.00 97.38 107 VAL A O 1
ATOM 791 N N . PHE A 1 108 ? 2.675 2.513 -4.951 1.00 97.00 108 PHE A N 1
ATOM 792 C CA . PHE A 1 108 ? 2.769 3.231 -6.213 1.00 97.00 108 PHE A CA 1
ATOM 793 C C . PHE A 1 108 ? 4.015 2.816 -6.995 1.00 97.00 108 PHE A C 1
ATOM 795 O O . PHE A 1 108 ? 4.923 2.162 -6.480 1.00 97.00 108 PHE A O 1
ATOM 802 N N . ARG A 1 109 ? 4.058 3.224 -8.258 1.00 94.50 109 ARG A N 1
ATOM 803 C CA . ARG A 1 109 ? 5.236 3.178 -9.123 1.00 94.50 109 ARG A CA 1
ATOM 804 C C . ARG A 1 109 ? 5.314 4.456 -9.954 1.00 94.50 109 ARG A C 1
ATOM 806 O O . ARG A 1 109 ? 4.304 5.138 -10.131 1.00 94.50 109 ARG A O 1
ATOM 813 N N . ALA A 1 110 ? 6.473 4.728 -10.539 1.00 89.56 110 ALA A N 1
ATOM 814 C CA . ALA A 1 110 ? 6.599 5.774 -11.549 1.00 89.56 110 ALA A CA 1
ATOM 815 C C . ALA A 1 110 ? 6.180 5.296 -12.953 1.00 89.56 110 ALA A C 1
ATOM 817 O O . ALA A 1 110 ? 6.128 4.082 -13.223 1.00 89.56 110 ALA A O 1
ATOM 818 N N . PRO A 1 111 ? 5.892 6.226 -13.882 1.00 78.44 111 PRO A N 1
ATOM 819 C CA . PRO A 1 111 ? 5.675 5.910 -15.286 1.00 78.44 111 PRO A CA 1
ATOM 820 C C . PRO A 1 111 ? 6.969 5.327 -15.874 1.00 78.44 111 PRO A C 1
ATOM 822 O O . PRO A 1 111 ? 8.051 5.855 -15.643 1.00 78.44 111 PRO A O 1
ATOM 825 N N . GLY A 1 112 ? 6.878 4.208 -16.598 1.00 72.25 112 GLY A N 1
ATOM 826 C CA . GLY A 1 112 ? 8.046 3.534 -17.190 1.00 72.25 112 GLY A CA 1
ATOM 827 C C . GLY A 1 112 ? 8.672 2.418 -16.343 1.00 72.25 112 GLY A C 1
ATOM 828 O O . GLY A 1 112 ? 9.490 1.662 -16.859 1.00 72.25 112 GLY A O 1
ATOM 829 N N . GLY A 1 113 ? 8.244 2.239 -15.090 1.00 72.25 113 GLY A N 1
ATOM 830 C CA . GLY A 1 113 ? 8.658 1.114 -14.249 1.00 72.25 113 GLY A CA 1
ATOM 831 C C . GLY A 1 113 ? 9.000 1.567 -12.839 1.00 72.25 113 GLY A C 1
ATOM 832 O O . GLY A 1 113 ? 8.157 1.480 -11.953 1.00 72.25 113 GLY A O 1
ATOM 833 N N . CYS A 1 114 ? 10.224 2.035 -12.619 1.00 78.69 114 CYS A N 1
ATOM 834 C CA . CYS A 1 114 ? 10.739 2.370 -11.292 1.00 78.69 114 CYS A CA 1
ATOM 835 C C . CYS A 1 114 ? 11.645 3.608 -11.341 1.00 78.69 114 CYS A C 1
ATOM 837 O O . CYS A 1 114 ? 12.326 3.840 -12.337 1.00 78.69 114 CYS A O 1
ATOM 839 N N . LEU A 1 115 ? 11.655 4.381 -10.254 1.00 88.00 115 LEU A N 1
ATOM 840 C CA . LEU A 1 115 ? 12.599 5.486 -10.032 1.00 88.00 115 LEU A CA 1
ATOM 841 C C . LEU A 1 115 ? 13.891 4.937 -9.444 1.00 88.00 115 LEU A C 1
ATOM 843 O O . LEU A 1 115 ? 13.822 4.024 -8.626 1.00 88.00 115 LEU A O 1
ATOM 847 N N . GLU A 1 116 ? 15.040 5.510 -9.785 1.00 89.94 116 GLU A N 1
ATOM 848 C CA . GLU A 1 116 ? 16.292 5.159 -9.110 1.00 89.94 116 GLU A CA 1
ATOM 849 C C . GLU A 1 116 ? 16.350 5.773 -7.703 1.00 89.94 116 GLU A C 1
ATOM 851 O O . GLU A 1 116 ? 16.200 6.987 -7.523 1.00 89.94 116 GLU A O 1
ATOM 856 N N . ALA A 1 117 ? 16.537 4.918 -6.695 1.00 87.88 117 ALA A N 1
ATOM 857 C CA . ALA A 1 117 ? 16.654 5.313 -5.299 1.00 87.88 117 ALA A CA 1
ATOM 858 C C . ALA A 1 117 ? 17.474 4.301 -4.479 1.00 87.88 117 ALA A C 1
ATOM 860 O O . ALA A 1 117 ? 17.384 3.083 -4.657 1.00 87.88 117 ALA A O 1
ATOM 861 N N . ALA A 1 118 ? 18.242 4.797 -3.512 1.00 85.75 118 ALA A N 1
ATOM 862 C CA . ALA A 1 118 ? 19.047 3.982 -2.608 1.00 85.75 118 ALA A CA 1
ATOM 863 C C . ALA A 1 118 ? 18.225 3.518 -1.389 1.00 85.75 118 ALA A C 1
ATOM 865 O O . ALA A 1 118 ? 18.276 4.109 -0.316 1.00 85.75 118 ALA A O 1
ATOM 866 N N . ALA A 1 119 ? 17.474 2.423 -1.532 1.00 79.06 119 ALA A N 1
ATOM 867 C CA . ALA A 1 119 ? 16.599 1.882 -0.478 1.00 79.06 119 ALA A CA 1
ATOM 868 C C . ALA A 1 119 ? 17.312 0.995 0.576 1.00 79.06 119 ALA A C 1
ATOM 870 O O . ALA A 1 119 ? 16.728 0.049 1.111 1.00 79.06 119 ALA A O 1
ATOM 871 N N . GLN A 1 120 ? 18.594 1.239 0.856 1.00 73.38 120 GLN A N 1
ATOM 872 C CA . GLN A 1 120 ? 19.395 0.388 1.745 1.00 73.38 120 GLN A CA 1
ATOM 873 C C . GLN A 1 120 ? 18.948 0.517 3.211 1.00 73.38 120 GLN A C 1
ATOM 875 O O . GLN A 1 120 ? 18.770 1.616 3.722 1.00 73.38 120 GLN A O 1
ATOM 880 N N . GLY A 1 121 ? 18.788 -0.618 3.903 1.00 71.56 121 GLY A N 1
ATOM 881 C CA . GLY A 1 121 ? 18.476 -0.648 5.340 1.00 71.56 121 GLY A CA 1
ATOM 882 C C . GLY A 1 121 ? 17.024 -0.319 5.713 1.00 71.56 121 GLY A C 1
ATOM 883 O O . GLY A 1 121 ? 16.714 -0.229 6.899 1.00 71.56 121 GLY A O 1
ATOM 884 N N . VAL A 1 122 ? 16.124 -0.166 4.737 1.00 74.56 122 VAL A N 1
ATOM 885 C CA . VAL A 1 122 ? 14.700 0.093 4.991 1.00 74.56 122 VAL A CA 1
ATOM 886 C C . VAL A 1 122 ? 13.991 -1.209 5.358 1.00 74.56 122 VAL A C 1
ATOM 888 O O . VAL A 1 122 ? 13.978 -2.157 4.570 1.00 74.56 122 VAL A O 1
ATOM 891 N N . ALA A 1 123 ? 13.386 -1.251 6.547 1.00 81.19 123 ALA A N 1
ATOM 892 C CA . ALA A 1 123 ? 12.589 -2.390 6.990 1.00 81.19 123 ALA A CA 1
ATOM 893 C C . ALA A 1 123 ? 11.411 -2.624 6.033 1.00 81.19 123 ALA A C 1
ATOM 895 O O . ALA A 1 123 ? 10.655 -1.704 5.723 1.00 81.19 123 ALA A O 1
ATOM 896 N N . GLN A 1 124 ? 11.263 -3.866 5.576 1.00 85.69 124 GLN A N 1
ATOM 897 C CA . GLN A 1 124 ? 10.221 -4.262 4.636 1.00 85.69 124 GLN A CA 1
ATOM 898 C C . GLN A 1 124 ? 9.134 -5.073 5.342 1.00 85.69 124 GLN A C 1
ATOM 900 O O . GLN A 1 124 ? 9.458 -5.901 6.199 1.00 85.69 124 GLN A O 1
ATOM 905 N N . PRO A 1 125 ? 7.856 -4.889 4.978 1.00 90.19 125 PRO A N 1
ATOM 906 C CA . PRO A 1 125 ? 6.805 -5.774 5.446 1.00 90.19 125 PRO A CA 1
ATOM 907 C C . PRO A 1 125 ? 6.991 -7.191 4.867 1.00 90.19 125 PRO A C 1
ATOM 909 O O . PRO A 1 125 ? 7.576 -7.338 3.788 1.00 90.19 125 PRO A O 1
ATOM 912 N N . PRO A 1 126 ? 6.458 -8.236 5.530 1.00 91.06 126 PRO A N 1
ATOM 913 C CA . PRO A 1 126 ? 6.664 -9.634 5.132 1.00 91.06 126 PRO A CA 1
ATOM 914 C C . PRO A 1 126 ? 6.276 -9.953 3.682 1.00 91.06 126 PRO A C 1
ATOM 916 O O . PRO A 1 126 ? 6.918 -10.775 3.037 1.00 91.06 126 PRO A O 1
ATOM 919 N N . TRP A 1 127 ? 5.269 -9.262 3.145 1.00 94.12 127 TRP A N 1
ATOM 920 C CA . TRP A 1 127 ? 4.772 -9.454 1.781 1.00 94.12 127 TRP A CA 1
ATOM 921 C C . TRP A 1 127 ? 5.599 -8.749 0.695 1.00 94.12 127 TRP A C 1
ATOM 923 O O . TRP A 1 127 ? 5.405 -9.019 -0.494 1.00 94.12 127 TRP A O 1
ATOM 933 N N . ALA A 1 128 ? 6.498 -7.823 1.053 1.00 94.62 128 ALA A N 1
ATOM 934 C CA . ALA A 1 128 ? 7.224 -7.011 0.073 1.00 94.62 128 ALA A CA 1
ATOM 935 C C . ALA A 1 128 ? 8.051 -7.842 -0.923 1.00 94.62 128 ALA A C 1
ATOM 937 O O . ALA A 1 128 ? 7.976 -7.539 -2.115 1.00 94.62 128 ALA A O 1
ATOM 938 N N . PRO A 1 129 ? 8.778 -8.906 -0.519 1.00 94.75 129 PRO A N 1
ATOM 939 C CA . PRO A 1 129 ? 9.536 -9.725 -1.464 1.00 94.75 129 PRO A CA 1
ATOM 940 C C . PRO A 1 129 ? 8.662 -10.348 -2.562 1.00 94.75 129 PRO A C 1
ATOM 942 O O . PRO A 1 129 ? 9.053 -10.348 -3.729 1.00 94.75 129 PRO A O 1
ATOM 945 N N . GLU A 1 130 ? 7.460 -10.829 -2.225 1.00 96.31 130 GLU A N 1
ATOM 946 C CA . GLU A 1 130 ? 6.536 -11.413 -3.207 1.00 96.31 130 GLU A CA 1
ATOM 947 C C . GLU A 1 130 ? 5.989 -10.362 -4.179 1.00 96.31 130 GLU A C 1
ATOM 949 O O . GLU A 1 130 ? 5.938 -10.607 -5.389 1.00 96.31 130 GLU A O 1
ATOM 954 N N . LEU A 1 131 ? 5.637 -9.171 -3.676 1.00 96.88 131 LEU A N 1
ATOM 955 C CA . LEU A 1 131 ? 5.186 -8.061 -4.517 1.00 96.88 131 LEU A CA 1
ATOM 956 C C . LEU A 1 131 ? 6.293 -7.591 -5.473 1.00 96.88 131 LEU A C 1
ATOM 958 O O . LEU A 1 131 ? 6.036 -7.388 -6.660 1.00 96.88 131 LEU A O 1
ATOM 962 N N . LEU A 1 132 ? 7.521 -7.433 -4.971 1.00 95.44 132 LEU A N 1
ATOM 963 C CA . LEU A 1 132 ? 8.674 -6.989 -5.758 1.00 95.44 132 LEU A CA 1
ATOM 964 C C . LEU A 1 132 ? 9.069 -8.029 -6.813 1.00 95.44 132 LEU A C 1
ATOM 966 O O . LEU A 1 132 ? 9.367 -7.662 -7.949 1.00 95.44 132 LEU A O 1
ATOM 970 N N . ALA A 1 133 ? 8.995 -9.323 -6.486 1.00 95.19 133 ALA A N 1
ATOM 971 C CA . ALA A 1 133 ? 9.186 -10.397 -7.457 1.00 95.19 133 ALA A CA 1
ATOM 972 C C . ALA A 1 133 ? 8.096 -10.395 -8.541 1.00 95.19 133 ALA A C 1
ATOM 974 O O . ALA A 1 133 ? 8.388 -10.663 -9.708 1.00 95.19 133 ALA A O 1
ATOM 975 N N . HIS A 1 134 ? 6.842 -10.088 -8.184 1.00 95.69 134 HIS A N 1
ATOM 976 C CA . HIS A 1 134 ? 5.760 -9.912 -9.160 1.00 95.69 134 HIS A CA 1
ATOM 977 C C . HIS A 1 134 ? 6.015 -8.728 -10.088 1.00 95.69 134 HIS A C 1
ATOM 979 O O . HIS A 1 134 ? 6.012 -8.893 -11.307 1.00 95.69 134 HIS A O 1
ATOM 985 N N . PHE A 1 135 ? 6.360 -7.580 -9.513 1.00 94.94 135 PHE A N 1
ATOM 986 C CA . PHE A 1 135 ? 6.708 -6.374 -10.255 1.00 94.94 135 PHE A CA 1
ATOM 987 C C . PHE A 1 135 ? 7.897 -6.582 -11.206 1.00 94.94 135 PHE A C 1
ATOM 989 O O . PHE A 1 135 ? 7.863 -6.148 -12.359 1.00 94.94 135 PHE A O 1
ATOM 996 N N . ALA A 1 136 ? 8.939 -7.295 -10.763 1.00 92.94 136 ALA A N 1
ATOM 997 C CA . ALA A 1 136 ? 10.111 -7.594 -11.584 1.00 92.94 136 ALA A CA 1
ATOM 998 C C . ALA A 1 136 ? 9.747 -8.356 -12.869 1.00 92.94 136 ALA A C 1
ATOM 1000 O O . ALA A 1 136 ? 10.297 -8.058 -13.930 1.00 92.94 136 ALA A O 1
ATOM 1001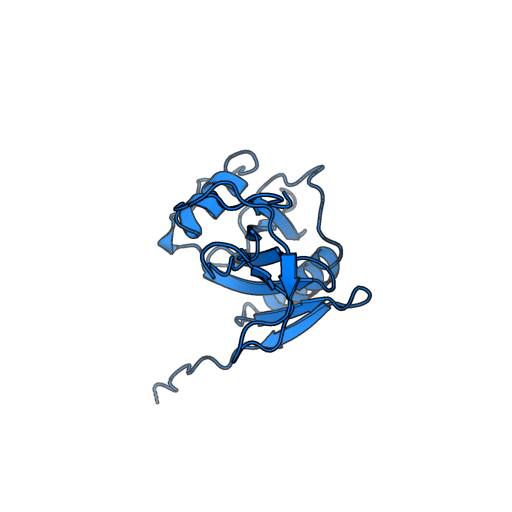 N N . ARG A 1 137 ? 8.799 -9.304 -12.792 1.00 92.31 137 ARG A N 1
ATOM 1002 C CA . ARG A 1 137 ? 8.301 -10.049 -13.962 1.00 92.31 137 ARG A CA 1
ATOM 1003 C C . ARG A 1 137 ? 7.511 -9.152 -14.910 1.00 92.31 137 ARG A C 1
ATOM 1005 O O . ARG A 1 137 ? 7.726 -9.211 -16.117 1.00 92.31 137 ARG A O 1
ATOM 1012 N N . GLU A 1 138 ? 6.630 -8.306 -14.383 1.00 92.44 138 GLU A N 1
ATOM 1013 C CA . GLU A 1 138 ? 5.837 -7.387 -15.208 1.00 92.44 138 GLU A CA 1
ATOM 1014 C C . GLU A 1 138 ? 6.706 -6.377 -15.954 1.00 92.44 138 GLU A C 1
ATOM 1016 O O . GLU A 1 138 ? 6.453 -6.095 -17.130 1.00 92.44 138 GLU A O 1
ATOM 1021 N N . ARG A 1 139 ? 7.792 -5.915 -15.321 1.00 90.12 139 ARG A N 1
ATOM 1022 C CA . ARG A 1 139 ? 8.753 -4.991 -15.930 1.00 90.12 139 ARG A CA 1
ATOM 1023 C C . ARG A 1 139 ? 9.374 -5.539 -17.217 1.00 90.12 139 ARG A C 1
ATOM 1025 O O . ARG A 1 139 ? 9.600 -4.757 -18.127 1.00 90.12 139 ARG A O 1
ATOM 1032 N N . ILE A 1 140 ? 9.578 -6.856 -17.330 1.00 88.38 140 ILE A N 1
ATOM 1033 C CA . ILE A 1 140 ? 10.084 -7.499 -18.561 1.00 88.38 140 ILE A CA 1
ATOM 1034 C C . ILE A 1 140 ? 9.111 -7.284 -19.728 1.00 88.38 140 ILE A C 1
ATOM 1036 O O . ILE A 1 140 ? 9.521 -7.065 -20.863 1.00 88.38 140 ILE A O 1
ATOM 1040 N N . THR A 1 141 ? 7.811 -7.344 -19.448 1.00 89.69 141 THR A N 1
ATOM 1041 C CA . THR A 1 141 ? 6.758 -7.216 -20.467 1.00 89.69 141 THR A CA 1
ATOM 1042 C C . THR A 1 141 ? 6.271 -5.782 -20.664 1.00 89.69 141 THR A C 1
ATOM 1044 O O . THR A 1 141 ? 5.503 -5.529 -21.590 1.00 89.69 141 THR A O 1
ATOM 1047 N N . HIS A 1 142 ? 6.667 -4.856 -19.783 1.00 87.69 142 HIS A N 1
ATOM 1048 C CA . HIS A 1 142 ? 6.131 -3.494 -19.683 1.00 87.69 142 HIS A CA 1
ATOM 1049 C C . HIS A 1 142 ? 4.596 -3.430 -19.576 1.00 87.69 142 HIS A C 1
ATOM 1051 O O . HIS A 1 142 ? 3.972 -2.424 -19.921 1.00 87.69 142 HIS A O 1
ATOM 1057 N N . ARG A 1 143 ? 3.970 -4.500 -19.075 1.00 88.06 143 ARG A N 1
ATOM 1058 C CA . ARG A 1 143 ? 2.534 -4.571 -18.818 1.00 88.06 143 ARG A CA 1
ATOM 1059 C C . ARG A 1 143 ? 2.313 -4.608 -17.322 1.00 88.06 143 ARG A C 1
ATOM 1061 O O . ARG A 1 143 ? 2.652 -5.587 -16.674 1.00 88.06 143 ARG A O 1
ATOM 1068 N N . PHE A 1 144 ? 1.734 -3.529 -16.819 1.00 90.69 144 PHE A N 1
ATOM 1069 C CA . PHE A 1 144 ? 1.392 -3.378 -15.416 1.00 90.69 144 PHE A CA 1
ATOM 1070 C C . PHE A 1 144 ? -0.122 -3.291 -15.290 1.00 90.69 144 PHE A C 1
ATOM 1072 O O . PHE A 1 144 ? -0.753 -2.489 -15.993 1.00 90.69 144 PHE A O 1
ATOM 1079 N N . ASP A 1 145 ? -0.673 -4.087 -14.387 1.00 92.75 145 ASP A N 1
ATOM 1080 C CA . ASP A 1 145 ? -2.048 -3.957 -13.920 1.00 92.75 145 ASP A CA 1
ATOM 1081 C C . ASP A 1 145 ? -2.081 -3.316 -12.526 1.00 92.75 145 ASP A C 1
ATOM 1083 O O . ASP A 1 145 ? -1.046 -3.067 -11.903 1.00 92.75 145 ASP A O 1
ATOM 1087 N N . VAL A 1 146 ? -3.286 -2.992 -12.060 1.00 94.44 146 VAL A N 1
ATOM 1088 C CA . VAL A 1 146 ? -3.520 -2.559 -10.679 1.00 94.44 146 VAL A CA 1
ATOM 1089 C C . VAL A 1 146 ? -3.973 -3.771 -9.884 1.00 94.44 146 VAL A C 1
ATOM 1091 O O . VAL A 1 146 ? -4.816 -4.527 -10.358 1.00 94.44 146 VAL A O 1
ATOM 1094 N N . TYR A 1 147 ? -3.453 -3.953 -8.676 1.00 96.75 147 TYR A N 1
ATOM 1095 C CA . TYR A 1 147 ? -3.744 -5.123 -7.856 1.00 96.75 147 TYR A CA 1
ATOM 1096 C C . TYR A 1 147 ? -4.429 -4.762 -6.540 1.00 96.75 147 TYR A C 1
ATOM 1098 O O . TYR A 1 147 ? -4.104 -3.773 -5.892 1.00 96.75 147 TYR A O 1
ATOM 1106 N N . THR A 1 148 ? -5.340 -5.620 -6.102 1.00 96.75 148 THR A N 1
ATOM 1107 C CA . THR A 1 148 ? -5.728 -5.732 -4.689 1.00 96.75 148 THR A CA 1
ATOM 1108 C C . THR A 1 148 ? -5.056 -6.964 -4.112 1.00 96.75 148 THR A C 1
ATOM 1110 O O . THR A 1 148 ? -4.997 -7.992 -4.794 1.00 96.75 148 THR A O 1
ATOM 1113 N N . GLY A 1 149 ? -4.588 -6.906 -2.870 1.00 95.38 149 GLY A N 1
ATOM 1114 C CA . GLY A 1 149 ? -3.966 -8.057 -2.241 1.00 95.38 149 GLY A CA 1
ATOM 1115 C C . GLY A 1 149 ? -4.167 -8.176 -0.742 1.00 95.38 149 GLY A C 1
ATOM 1116 O O . GLY A 1 149 ? -4.460 -7.214 -0.029 1.00 95.38 149 GLY A O 1
ATOM 1117 N N . HIS A 1 150 ? -4.004 -9.406 -0.278 1.00 95.50 150 HIS A N 1
ATOM 1118 C CA . HIS A 1 150 ? -4.078 -9.773 1.125 1.00 95.50 150 HIS A CA 1
ATOM 1119 C C . HIS A 1 150 ? -2.945 -10.742 1.442 1.00 95.50 150 HIS A C 1
ATOM 1121 O O . HIS A 1 150 ? -2.764 -11.731 0.731 1.00 95.50 150 HIS A O 1
ATOM 1127 N N . HIS A 1 151 ? -2.174 -10.440 2.479 1.00 94.38 151 HIS A N 1
ATOM 1128 C CA . HIS A 1 151 ? -1.180 -11.345 3.030 1.00 94.38 151 HIS A CA 1
ATOM 1129 C C . HIS A 1 151 ? -1.780 -12.049 4.248 1.00 94.38 151 HIS A C 1
ATOM 1131 O O . HIS A 1 151 ? -2.208 -11.395 5.194 1.00 94.38 151 HIS A O 1
ATOM 1137 N N . ASP A 1 152 ? -1.845 -13.379 4.212 1.00 91.50 152 ASP A N 1
ATOM 1138 C CA . ASP A 1 152 ? -2.490 -14.205 5.247 1.00 91.50 152 ASP A CA 1
ATOM 1139 C C . ASP A 1 152 ? -1.550 -14.586 6.411 1.00 91.50 152 ASP A C 1
ATOM 1141 O O . ASP A 1 152 ? -1.885 -15.422 7.249 1.00 91.50 152 ASP A O 1
ATOM 1145 N N . GLY A 1 153 ? -0.366 -13.971 6.466 1.00 87.00 153 GLY A N 1
ATOM 1146 C CA . GLY A 1 153 ? 0.716 -14.315 7.389 1.00 87.00 153 GLY A CA 1
ATOM 1147 C C . GLY A 1 153 ? 1.723 -15.311 6.806 1.00 87.00 153 GLY A C 1
ATOM 1148 O O . GLY A 1 153 ? 2.811 -15.454 7.361 1.00 87.00 153 GLY A O 1
ATOM 1149 N N . VAL A 1 154 ? 1.399 -15.961 5.683 1.00 89.69 154 VAL A N 1
ATOM 1150 C CA . VAL A 1 154 ? 2.279 -16.922 5.002 1.00 89.69 154 VAL A CA 1
ATOM 1151 C C . VAL A 1 154 ? 2.566 -16.503 3.567 1.00 89.69 154 VAL A C 1
ATOM 1153 O O . VAL A 1 154 ? 3.700 -16.648 3.111 1.00 89.69 154 VAL A O 1
ATOM 1156 N N . ARG A 1 155 ? 1.546 -16.036 2.840 1.00 94.31 155 ARG A N 1
ATOM 1157 C CA . ARG A 1 155 ? 1.663 -15.718 1.421 1.00 94.31 155 ARG A CA 1
ATOM 1158 C C . ARG A 1 155 ? 0.858 -14.492 1.030 1.00 94.31 155 ARG A C 1
ATOM 1160 O O . ARG A 1 155 ? -0.268 -14.283 1.480 1.00 94.31 155 ARG A O 1
ATOM 1167 N N . LEU A 1 156 ? 1.408 -13.722 0.097 1.00 96.38 156 LEU A N 1
ATOM 1168 C CA . LEU A 1 156 ? 0.703 -12.640 -0.567 1.00 96.38 156 LEU A CA 1
ATOM 1169 C C . LEU A 1 156 ? -0.205 -13.168 -1.689 1.00 96.38 156 LEU A C 1
ATOM 1171 O O . LEU A 1 156 ? 0.247 -13.715 -2.696 1.00 96.38 156 LEU A O 1
ATOM 1175 N N . GLN A 1 157 ? -1.507 -12.931 -1.554 1.00 96.00 157 GLN A N 1
ATOM 1176 C CA . GLN A 1 157 ? -2.497 -13.206 -2.591 1.00 96.00 157 GLN A CA 1
ATOM 1177 C C . GLN A 1 157 ? -2.803 -11.916 -3.354 1.00 96.00 157 GLN A C 1
ATOM 1179 O O . GLN A 1 157 ? -3.368 -10.987 -2.783 1.00 96.00 157 GLN A O 1
ATOM 1184 N N . LEU A 1 158 ? -2.449 -11.856 -4.640 1.00 96.38 158 LEU A N 1
ATOM 1185 C CA . LEU A 1 158 ? -2.725 -10.715 -5.520 1.00 96.38 158 LEU A CA 1
ATOM 1186 C C . LEU A 1 158 ? -3.859 -11.035 -6.493 1.00 96.38 158 LEU A C 1
ATOM 1188 O O . LEU A 1 158 ? -3.908 -12.116 -7.079 1.00 96.38 158 LEU A O 1
ATOM 1192 N N . ARG A 1 159 ? -4.751 -10.067 -6.705 1.00 96.12 159 ARG A N 1
ATOM 1193 C CA . ARG A 1 159 ? -5.802 -10.110 -7.726 1.00 96.12 159 ARG A CA 1
ATOM 1194 C C . ARG A 1 159 ? -5.746 -8.841 -8.554 1.00 96.12 159 ARG A C 1
ATOM 1196 O O . ARG A 1 159 ? -5.800 -7.750 -7.989 1.00 96.12 159 ARG A O 1
ATOM 1203 N N . ALA A 1 160 ? -5.633 -8.992 -9.870 1.00 94.31 160 ALA A N 1
ATOM 1204 C CA . ALA A 1 160 ? -5.711 -7.863 -10.784 1.00 94.31 160 ALA A CA 1
ATOM 1205 C C . ALA A 1 160 ? -7.115 -7.254 -10.710 1.00 94.31 160 ALA A C 1
ATOM 1207 O O . ALA A 1 160 ? -8.121 -7.967 -10.756 1.00 94.31 160 ALA A O 1
ATOM 1208 N N . VAL A 1 161 ? -7.172 -5.937 -10.579 1.00 91.00 161 VAL A N 1
ATOM 1209 C CA . VAL A 1 161 ? -8.401 -5.162 -10.662 1.00 91.00 161 VAL A CA 1
ATOM 1210 C C . VAL A 1 161 ? -8.759 -5.061 -12.141 1.00 91.00 161 VAL A C 1
ATOM 1212 O O . VAL A 1 161 ? -7.944 -4.548 -12.917 1.00 91.00 161 VAL A O 1
ATOM 1215 N N . PRO A 1 162 ? -9.949 -5.532 -12.557 1.00 78.25 162 PRO A N 1
ATOM 1216 C CA . PRO A 1 162 ? -10.432 -5.305 -13.906 1.00 78.25 162 PRO A CA 1
ATOM 1217 C C . PRO A 1 162 ? -10.477 -3.800 -14.133 1.00 78.25 162 PRO A C 1
ATOM 1219 O O . PRO A 1 162 ? -11.242 -3.078 -13.497 1.00 78.25 162 PRO A O 1
ATOM 1222 N N . THR A 1 163 ? -9.602 -3.315 -14.999 1.00 65.38 163 THR A N 1
ATOM 1223 C CA . THR A 1 163 ? -9.725 -1.961 -15.512 1.00 65.38 163 THR A CA 1
ATOM 1224 C C . THR A 1 163 ? -10.586 -2.082 -16.754 1.00 65.38 163 THR A C 1
ATOM 1226 O O . THR A 1 163 ? -10.263 -2.879 -17.636 1.00 65.38 163 THR A O 1
ATOM 1229 N N . ASP A 1 164 ? -11.677 -1.316 -16.830 1.00 53.88 164 ASP A N 1
ATOM 1230 C CA . ASP A 1 164 ? -12.344 -1.034 -18.101 1.00 53.88 164 ASP A CA 1
ATOM 1231 C C . ASP A 1 164 ? -11.342 -0.252 -18.958 1.00 53.88 164 ASP A C 1
ATOM 1233 O O . ASP A 1 164 ? -11.408 0.967 -19.115 1.00 53.88 164 ASP A O 1
ATOM 1237 N N . ARG A 1 165 ? -10.340 -0.948 -19.500 1.00 52.69 165 ARG A N 1
ATOM 1238 C CA . ARG A 1 165 ? -9.627 -0.478 -20.673 1.00 52.69 165 ARG A CA 1
ATOM 1239 C C . ARG A 1 165 ? -10.650 -0.606 -21.779 1.00 52.69 165 ARG A C 1
ATOM 1241 O O . ARG A 1 165 ? -10.742 -1.652 -22.421 1.00 52.69 165 ARG A O 1
ATOM 1248 N N . GLY A 1 166 ? -11.473 0.435 -21.916 1.00 44.03 166 GLY A N 1
ATOM 1249 C CA . GLY A 1 166 ? -12.360 0.611 -23.047 1.00 44.03 166 GLY A CA 1
ATOM 1250 C C . GLY A 1 166 ? -11.579 0.208 -24.283 1.00 44.03 166 GLY A C 1
ATOM 1251 O O . GLY A 1 166 ? -10.525 0.771 -24.580 1.00 44.03 166 GLY A O 1
ATOM 1252 N N . THR A 1 167 ? -12.036 -0.862 -24.922 1.00 38.16 167 THR A N 1
ATOM 1253 C CA . THR A 1 167 ? -11.518 -1.271 -26.214 1.00 38.16 167 THR A CA 1
ATOM 1254 C C . THR A 1 167 ? -11.940 -0.153 -27.151 1.00 38.16 167 THR A C 1
ATOM 1256 O O . THR A 1 167 ? -13.082 -0.115 -27.598 1.00 38.16 167 THR A O 1
ATOM 1259 N N . THR A 1 168 ? -11.074 0.837 -27.354 1.00 40.41 168 THR A N 1
ATOM 1260 C CA . THR A 1 168 ? -11.227 1.773 -28.462 1.00 40.41 168 THR A CA 1
ATOM 1261 C C . THR A 1 168 ? -10.988 0.954 -29.721 1.00 40.41 168 THR A C 1
ATOM 1263 O O . THR A 1 168 ? -9.839 0.698 -30.086 1.00 40.41 168 THR A O 1
ATOM 1266 N N . ALA A 1 169 ? -12.089 0.432 -30.261 1.00 34.59 169 ALA A N 1
ATOM 1267 C CA . ALA A 1 169 ? -12.199 -0.046 -31.629 1.00 34.59 169 ALA A CA 1
ATOM 1268 C C . ALA A 1 169 ? -12.044 1.122 -32.611 1.00 34.59 169 ALA A C 1
ATOM 1270 O O . ALA A 1 169 ? -12.393 2.264 -32.223 1.00 34.59 169 ALA A O 1
#

Solvent-accessible surface area (backbone atoms only — not comparable to full-atom values): 10030 Å² total; per-residue (Å²): 135,88,78,60,51,32,93,87,77,65,45,62,44,41,79,42,61,52,93,94,54,94,53,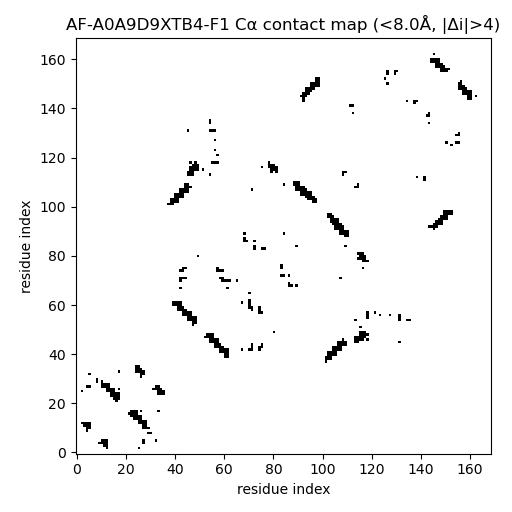75,30,46,27,22,83,89,75,70,50,71,52,83,82,75,59,50,45,31,26,19,35,40,24,14,27,86,82,74,69,52,66,43,73,40,68,32,74,51,58,92,92,54,54,68,52,59,39,28,51,65,41,42,60,91,32,49,79,58,83,82,78,56,66,88,49,53,39,74,35,36,39,37,38,44,62,95,56,63,44,37,35,44,33,25,22,41,80,96,53,55,44,53,22,61,71,77,91,62,88,71,63,92,50,46,66,61,53,42,56,51,50,57,57,30,58,77,71,74,56,82,70,36,30,42,35,44,24,72,81,85,52,68,47,76,41,75,53,87,68,88,70,71,80,82,122

pLDDT: mean 87.49, std 11.44, range [34.59, 97.56]

Foldseek 3Di:
DDDQADPPPGAGWDWDAPVPGPHTFTAGPPPRDTDDDQFFEKEWEWAAEPVNQQIDIFIDTADDVHDRLVNHQVSQVVWAPDDGDDSVQWAFQEWEDEPPGSYIYTYTAGPLQHGYTHCPPDDDDPARVVVSVVSSVCSVVVDGFHWYWYHDVPYIDIDGDDDPPPPPD

Mean predicted aligned error: 7.57 Å

Sequence (169 aa):
MTMNYCALCGAQLVAGVPAGDDRERPACSACARVYYRNPEVHVGCIVCQPDGHTPALLLAQAGRGEKIQSAVLRALEPALTAASPREEDLVLYATLTDAGSEHLFLVFRAPGGCLEAAAQGVAQPPWAPELLAHFARERITHRFDVYTGHHDGVRLQLRAVPTDRGTTA

Nearest PDB structures (foldseek):
  3cng-assembly1_B  TM=6.929E-01  e=1.392E-09  Nitrosomonas europaea ATCC 19718
  2gb5-assembly1_B  TM=6.370E-01  e=2.067E-05  Escherichia coli K-12
  8s5n-assembly1_I  TM=7.070E-01  e=2.816E+00  Sus scrofa
  6am0-assembly1_A  TM=4.593E-01  e=2.255E-01  Kluyveromyces lactis NRRL Y-1140
  7eu1-assembly1_I  TM=4.074E-01  e=1.430E+00  Arabidopsis thaliana